Protein AF-J0S2X5-F1 (afdb_monomer)

Nearest PDB structures (foldseek):
  4zsf-assembly1_A-2  TM=4.419E-01  e=1.842E-03  Geobacillus stearothermophilus
  4agf-assembly1_G  TM=3.179E-01  e=2.202E+00  Escherichia coli
  6paj-assembly1_B  TM=3.949E-01  e=9.308E+00  Staphylococcus aureus

InterPro domains:
  IPR041551 BsaWI restriction endonuclease type 2 [PF18643] (102-162)

Foldseek 3Di:
DDLLVVLLVVLVVVPVVDDCSVVCVLVSLVVSLVVQLVVQLVVVVVVVDDSVRSNVVSVVSSQVSVQSSQLVNVCVVCVVVCVVVVKDKDAPVQLPDPDHDPVSVLVQVVQWDDDPNDTDRDHASMWIWHDDPPDIGTDEGEDEEAADDPPCVPPVPPPDRYDYDYDHSDD

pLDDT: mean 79.94, std 17.18, range [28.94, 94.19]

Mean predicted aligned error: 9.04 Å

Radius of gyration: 18.98 Å; Cα contacts (8 Å, |Δi|>4): 182; chains: 1; bounding box: 43×44×54 Å

Structure (mmCIF, N/CA/C/O backbone):
data_AF-J0S2X5-F1
#
_entry.id   AF-J0S2X5-F1
#
loop_
_atom_site.group_PDB
_atom_site.id
_atom_site.type_symbol
_atom_site.label_atom_id
_atom_site.label_alt_id
_atom_site.label_comp_id
_atom_site.label_asym_id
_atom_site.label_entity_id
_atom_site.label_seq_id
_atom_site.pdbx_PDB_ins_code
_atom_site.Cartn_x
_atom_site.Cartn_y
_atom_site.Cartn_z
_atom_site.occupancy
_atom_site.B_iso_or_equiv
_atom_site.auth_seq_id
_atom_site.auth_comp_id
_atom_site.auth_asym_id
_atom_site.auth_atom_id
_atom_site.pdbx_PDB_model_num
ATOM 1 N N . MET A 1 1 ? 17.164 -0.027 -1.627 1.00 68.12 1 MET A N 1
ATOM 2 C CA . MET A 1 1 ? 15.837 0.619 -1.756 1.00 68.12 1 MET A CA 1
ATOM 3 C C . MET A 1 1 ? 15.029 -0.146 -2.791 1.00 68.12 1 MET A C 1
ATOM 5 O O . MET A 1 1 ? 15.593 -0.454 -3.835 1.00 68.12 1 MET A O 1
ATOM 9 N N . SER A 1 2 ? 13.769 -0.498 -2.518 1.00 86.94 2 SER A N 1
ATOM 10 C CA . SER A 1 2 ? 12.910 -1.143 -3.526 1.00 86.94 2 SER A CA 1
ATOM 11 C C . SER A 1 2 ? 12.432 -0.127 -4.573 1.00 86.94 2 SER A C 1
ATOM 13 O O . SER A 1 2 ? 12.409 1.071 -4.304 1.00 86.94 2 SER A O 1
ATOM 15 N N . LEU A 1 3 ? 12.003 -0.584 -5.756 1.00 86.62 3 LEU A N 1
ATOM 16 C CA . LEU A 1 3 ? 11.416 0.305 -6.771 1.00 86.62 3 LEU A CA 1
ATOM 17 C C . LEU A 1 3 ? 10.193 1.065 -6.235 1.00 86.62 3 LEU A C 1
ATOM 19 O O . LEU A 1 3 ? 10.023 2.242 -6.532 1.00 86.62 3 LEU A O 1
ATOM 23 N N . ALA A 1 4 ? 9.386 0.419 -5.392 1.00 88.25 4 ALA A N 1
ATOM 24 C CA . ALA A 1 4 ? 8.256 1.067 -4.740 1.00 88.25 4 ALA A CA 1
ATOM 25 C C . ALA A 1 4 ? 8.689 2.195 -3.784 1.00 88.25 4 ALA A C 1
ATOM 27 O O . ALA A 1 4 ? 7.991 3.198 -3.693 1.00 88.25 4 ALA A O 1
ATOM 28 N N . ASP A 1 5 ? 9.833 2.059 -3.097 1.00 90.69 5 ASP A N 1
ATOM 29 C CA . ASP A 1 5 ? 10.387 3.139 -2.261 1.00 90.69 5 ASP A CA 1
ATOM 30 C C . ASP A 1 5 ? 10.863 4.313 -3.119 1.00 90.69 5 ASP A C 1
ATOM 32 O O . ASP A 1 5 ? 10.586 5.461 -2.798 1.00 90.69 5 ASP A O 1
ATOM 36 N N . ILE A 1 6 ? 11.524 4.028 -4.245 1.00 91.88 6 ILE A N 1
ATOM 37 C CA . ILE A 1 6 ? 11.998 5.062 -5.176 1.00 91.88 6 ILE A CA 1
ATOM 38 C C . ILE A 1 6 ? 10.817 5.857 -5.748 1.00 91.88 6 ILE A C 1
ATOM 40 O O . ILE A 1 6 ? 10.869 7.085 -5.792 1.00 91.88 6 ILE A O 1
ATOM 44 N N . ILE A 1 7 ? 9.747 5.169 -6.161 1.00 91.31 7 ILE A N 1
ATOM 45 C CA . ILE A 1 7 ? 8.517 5.814 -6.641 1.00 91.31 7 ILE A CA 1
ATOM 46 C C . ILE A 1 7 ? 7.891 6.659 -5.521 1.00 91.31 7 ILE A C 1
ATOM 48 O O . ILE A 1 7 ? 7.485 7.788 -5.773 1.00 91.31 7 ILE A O 1
ATOM 52 N N . LEU A 1 8 ? 7.847 6.157 -4.282 1.00 92.44 8 LEU A N 1
ATOM 53 C CA . LEU A 1 8 ? 7.306 6.912 -3.148 1.00 92.44 8 LEU A CA 1
ATOM 54 C C . LEU A 1 8 ? 8.097 8.199 -2.869 1.00 92.44 8 LEU A C 1
ATOM 56 O O . LEU A 1 8 ? 7.484 9.241 -2.652 1.00 92.44 8 LEU A O 1
ATOM 60 N N . GLU A 1 9 ? 9.432 8.157 -2.879 1.00 93.38 9 GLU A N 1
ATOM 61 C CA . GLU A 1 9 ? 10.248 9.363 -2.670 1.00 93.38 9 GLU A CA 1
ATOM 62 C C . GLU A 1 9 ? 10.012 10.398 -3.775 1.00 93.38 9 GLU A C 1
ATOM 64 O O . GLU A 1 9 ? 9.752 11.563 -3.486 1.00 93.38 9 GLU A O 1
ATOM 69 N N . ARG A 1 10 ? 9.968 9.962 -5.039 1.00 93.00 10 ARG A N 1
ATOM 70 C CA . ARG A 1 10 ? 9.624 10.849 -6.162 1.00 93.00 10 ARG A CA 1
ATOM 71 C C . ARG A 1 10 ? 8.220 11.424 -6.036 1.00 93.00 10 ARG A C 1
ATOM 73 O O . ARG A 1 10 ? 7.996 12.568 -6.419 1.00 93.00 10 ARG A O 1
ATOM 80 N N . PHE A 1 11 ? 7.277 10.652 -5.496 1.00 92.12 11 PHE A N 1
ATOM 81 C CA . PHE A 1 11 ? 5.940 11.157 -5.221 1.00 92.12 11 PHE A CA 1
ATOM 82 C C . PHE A 1 11 ? 5.971 12.253 -4.154 1.00 92.12 11 PHE A C 1
ATOM 84 O O . PHE A 1 11 ? 5.311 13.269 -4.331 1.00 92.12 11 PHE A O 1
ATOM 91 N N . LYS A 1 12 ? 6.764 12.108 -3.082 1.00 91.69 12 LYS A N 1
ATOM 92 C CA . LYS A 1 12 ? 6.912 13.164 -2.063 1.00 91.69 12 LYS A CA 1
ATOM 93 C C . LYS A 1 12 ? 7.430 14.467 -2.659 1.00 91.69 12 LYS A C 1
ATOM 95 O O . LYS A 1 12 ? 6.916 15.525 -2.305 1.00 91.69 12 LYS A O 1
ATOM 100 N N . ASP A 1 13 ? 8.404 14.393 -3.562 1.00 92.00 13 ASP A N 1
ATOM 101 C CA . ASP A 1 13 ? 8.892 15.572 -4.279 1.00 92.00 13 ASP A CA 1
ATOM 102 C C . ASP A 1 13 ? 7.793 16.160 -5.178 1.00 92.00 13 ASP A C 1
ATOM 104 O O . ASP A 1 13 ? 7.521 17.356 -5.109 1.00 92.00 13 ASP A O 1
ATOM 108 N N . PHE A 1 14 ? 7.063 15.312 -5.909 1.00 89.88 14 PHE A N 1
ATOM 109 C CA . PHE A 1 14 ? 5.911 15.714 -6.724 1.00 89.88 14 PHE A CA 1
ATOM 110 C C . PHE A 1 14 ? 4.807 16.418 -5.911 1.00 89.88 14 PHE A C 1
ATOM 112 O O . PHE A 1 14 ? 4.163 17.341 -6.412 1.00 89.88 14 PHE A O 1
ATOM 119 N N . MET A 1 15 ? 4.598 16.036 -4.643 1.00 86.81 15 MET A N 1
ATOM 120 C CA . MET A 1 15 ? 3.634 16.706 -3.759 1.00 86.81 15 MET A CA 1
ATOM 121 C C . MET A 1 15 ? 4.028 18.143 -3.411 1.00 86.81 15 MET A C 1
ATOM 123 O O . MET A 1 15 ? 3.147 18.959 -3.157 1.00 86.81 15 MET A O 1
ATOM 127 N N . ARG A 1 16 ? 5.326 18.471 -3.376 1.00 86.81 16 ARG A N 1
ATOM 128 C CA . ARG A 1 16 ? 5.787 19.824 -3.016 1.00 86.81 16 ARG A CA 1
ATOM 129 C C . ARG A 1 16 ? 5.436 20.860 -4.078 1.00 86.81 16 ARG A C 1
ATOM 131 O O . ARG A 1 16 ? 5.307 22.036 -3.762 1.00 86.81 16 ARG A O 1
ATOM 138 N N . GLU A 1 17 ? 5.272 20.420 -5.319 1.00 83.94 17 GLU A N 1
ATOM 139 C CA . GLU A 1 17 ? 5.029 21.289 -6.469 1.00 83.94 17 GLU A CA 1
ATOM 140 C C . GLU A 1 17 ? 3.537 21.540 -6.734 1.00 83.94 17 GLU A C 1
ATOM 142 O O . GLU A 1 17 ? 3.201 22.391 -7.558 1.00 83.94 17 GLU A O 1
ATOM 147 N N . ARG A 1 18 ? 2.621 20.799 -6.084 1.00 79.50 18 ARG A N 1
ATOM 148 C CA . ARG A 1 18 ? 1.188 20.828 -6.421 1.00 79.50 18 ARG A CA 1
ATOM 149 C C . ARG A 1 18 ? 0.276 20.835 -5.191 1.00 79.50 18 ARG A C 1
ATOM 151 O O . ARG A 1 18 ? 0.354 19.912 -4.380 1.00 79.50 18 ARG A O 1
ATOM 158 N N . PRO A 1 19 ? -0.677 21.782 -5.089 1.00 71.31 19 PRO A N 1
ATOM 159 C CA . PRO A 1 19 ? -1.796 21.632 -4.171 1.00 71.31 19 PRO A CA 1
ATOM 160 C C . PRO A 1 19 ? -2.659 20.467 -4.681 1.00 71.31 19 PRO A C 1
ATOM 162 O O . PRO A 1 19 ? -3.077 20.465 -5.834 1.00 71.31 19 PRO A O 1
ATOM 165 N N . GLU A 1 20 ? -2.894 19.452 -3.848 1.00 80.06 20 GLU A N 1
ATOM 166 C CA . GLU A 1 20 ? -3.704 18.257 -4.169 1.00 80.06 20 GLU A CA 1
ATOM 167 C C . GLU A 1 20 ? -3.060 17.237 -5.140 1.00 80.06 20 GLU A C 1
ATOM 169 O O . GLU A 1 20 ? -3.614 16.912 -6.196 1.00 80.06 20 GLU A O 1
ATOM 174 N N . PRO A 1 21 ? -1.918 16.631 -4.766 1.00 77.69 21 PRO A N 1
ATOM 175 C CA . PRO A 1 21 ? -1.175 15.696 -5.622 1.00 77.69 21 PRO A CA 1
ATOM 176 C C . PRO A 1 21 ? -1.974 14.449 -6.029 1.00 77.69 21 PRO A C 1
ATOM 178 O O . PRO A 1 21 ? -1.723 13.868 -7.085 1.00 77.69 21 PRO A O 1
ATOM 181 N N . TYR A 1 22 ? -2.976 14.062 -5.234 1.00 78.44 22 TYR A N 1
ATOM 182 C CA . TYR A 1 22 ? -3.840 12.915 -5.511 1.00 78.44 22 TYR A CA 1
ATOM 183 C C . TYR A 1 22 ? -4.641 13.069 -6.819 1.00 78.44 22 TYR A C 1
ATOM 185 O O . TYR A 1 22 ? -4.869 12.078 -7.511 1.00 78.44 22 TYR A O 1
ATOM 193 N N . LYS A 1 23 ? -4.994 14.302 -7.221 1.00 81.12 23 LYS A N 1
ATOM 194 C CA . LYS A 1 23 ? -5.684 14.582 -8.499 1.00 81.12 23 LYS A CA 1
ATOM 195 C C . LYS A 1 23 ? -4.806 14.312 -9.721 1.00 81.12 23 LYS A C 1
ATOM 197 O O . LYS A 1 23 ? -5.312 14.144 -10.824 1.00 81.12 23 LYS A O 1
ATOM 202 N N . PHE A 1 24 ? -3.492 14.251 -9.525 1.00 82.50 24 PHE A N 1
ATOM 203 C CA . PHE A 1 24 ? -2.507 14.108 -10.591 1.00 82.50 24 PHE A CA 1
ATOM 204 C C . PHE A 1 24 ? -1.769 12.768 -10.553 1.00 82.50 24 PHE A C 1
ATOM 206 O O . PHE A 1 24 ? -0.768 12.610 -11.253 1.00 82.50 24 PHE A O 1
ATOM 213 N N . LEU A 1 25 ? -2.267 11.787 -9.790 1.00 82.81 25 LEU A N 1
ATOM 214 C CA . LEU A 1 25 ? -1.665 10.452 -9.718 1.00 82.81 25 LEU A CA 1
ATOM 215 C C . LEU A 1 25 ? -1.495 9.824 -11.102 1.00 82.81 25 LEU A C 1
ATOM 217 O O . LEU A 1 25 ? -0.462 9.225 -11.371 1.00 82.81 25 LEU A O 1
ATOM 221 N N . GLN A 1 26 ? -2.458 10.007 -12.009 1.00 79.88 26 GLN A N 1
ATOM 222 C CA . GLN A 1 26 ? -2.363 9.465 -13.367 1.00 79.88 26 GLN A CA 1
ATOM 223 C C . GLN A 1 26 ? -1.167 10.033 -14.134 1.00 79.88 26 GLN A C 1
ATOM 225 O O . GLN A 1 26 ? -0.427 9.280 -14.767 1.00 79.88 26 GLN A O 1
ATOM 230 N N . VAL A 1 27 ? -0.949 11.346 -14.039 1.00 84.31 27 VAL A N 1
ATOM 231 C CA . VAL A 1 27 ? 0.193 12.019 -14.671 1.00 84.31 27 VAL A CA 1
ATOM 232 C C . VAL A 1 27 ? 1.498 11.519 -14.060 1.00 84.31 27 VAL A C 1
ATOM 234 O O . VAL A 1 27 ? 2.418 11.153 -14.787 1.00 84.31 27 VAL A O 1
ATOM 237 N N . PHE A 1 28 ? 1.554 11.441 -12.730 1.00 88.12 28 PHE A N 1
ATOM 238 C CA . PHE A 1 28 ? 2.712 10.928 -12.008 1.00 88.12 28 PHE A CA 1
ATOM 239 C C . PHE A 1 28 ? 3.063 9.490 -12.431 1.00 88.12 28 PHE A C 1
ATOM 241 O O . PHE A 1 28 ? 4.204 9.204 -12.788 1.00 88.12 28 PHE A O 1
ATOM 248 N N . TYR A 1 29 ? 2.084 8.584 -12.480 1.00 85.19 29 TYR A N 1
ATOM 249 C CA . TYR A 1 29 ? 2.329 7.198 -12.882 1.00 85.19 29 TYR A CA 1
ATOM 250 C C . TYR A 1 29 ? 2.705 7.045 -14.352 1.00 85.19 29 TYR A C 1
ATOM 252 O O . TYR A 1 29 ? 3.506 6.165 -14.667 1.00 85.19 29 TYR A O 1
ATOM 260 N N . ALA A 1 30 ? 2.178 7.883 -15.248 1.00 85.12 30 ALA A N 1
ATOM 261 C CA . ALA A 1 30 ? 2.608 7.894 -16.644 1.00 85.12 30 ALA A CA 1
ATOM 262 C C . ALA A 1 30 ? 4.103 8.242 -16.758 1.00 85.12 30 ALA A C 1
ATOM 264 O O . ALA A 1 30 ? 4.849 7.534 -17.435 1.00 85.12 30 ALA A O 1
ATOM 265 N N . GLN A 1 31 ? 4.554 9.257 -16.013 1.00 89.00 31 GLN A N 1
ATOM 266 C CA . GLN A 1 31 ? 5.964 9.650 -15.957 1.00 89.00 31 GLN A CA 1
ATOM 267 C C . GLN A 1 31 ? 6.844 8.546 -15.354 1.00 89.00 31 GLN A C 1
ATOM 269 O O . GLN A 1 31 ? 7.904 8.225 -15.893 1.00 89.00 31 GLN A O 1
ATOM 274 N N . GLU A 1 32 ? 6.408 7.913 -14.262 1.00 89.81 32 GLU A N 1
ATOM 275 C CA . GLU A 1 32 ? 7.166 6.823 -13.639 1.00 89.81 32 GLU A CA 1
ATOM 276 C C . GLU A 1 32 ? 7.217 5.561 -14.515 1.00 89.81 32 GLU A C 1
ATOM 278 O O . GLU A 1 32 ? 8.249 4.884 -14.553 1.00 89.81 32 GLU A O 1
ATOM 283 N N . LYS A 1 33 ? 6.153 5.272 -15.277 1.00 87.25 33 LYS A N 1
ATOM 284 C CA . LYS A 1 33 ? 6.115 4.190 -16.275 1.00 87.25 33 LYS A CA 1
ATOM 285 C C . LYS A 1 33 ? 7.160 4.412 -17.350 1.00 87.25 33 LYS A C 1
ATOM 287 O O . LYS A 1 33 ? 7.957 3.516 -17.616 1.00 87.25 33 LYS A O 1
ATOM 292 N N . GLU A 1 34 ? 7.180 5.598 -17.941 1.00 88.31 34 GLU A N 1
ATOM 293 C CA . GLU A 1 34 ? 8.140 5.945 -18.984 1.00 88.31 34 GLU A CA 1
ATOM 294 C C . GLU A 1 34 ? 9.584 5.856 -18.468 1.00 88.31 34 GLU A C 1
ATOM 296 O O . GLU A 1 34 ? 10.414 5.161 -19.059 1.00 88.31 34 GLU A O 1
ATOM 301 N N . ARG A 1 35 ? 9.866 6.461 -17.305 1.00 89.81 35 ARG A N 1
ATOM 302 C CA . ARG A 1 35 ? 11.185 6.399 -16.651 1.00 89.81 35 ARG A CA 1
ATOM 303 C C . ARG A 1 35 ? 11.645 4.962 -16.423 1.00 89.81 35 ARG A C 1
ATOM 305 O O . ARG A 1 35 ? 12.793 4.624 -16.721 1.00 89.81 35 ARG A O 1
ATOM 312 N N . PHE A 1 36 ? 10.767 4.114 -15.888 1.00 88.50 36 PHE A N 1
ATOM 313 C CA . PHE A 1 36 ? 11.112 2.733 -15.575 1.00 88.50 36 PHE A CA 1
ATOM 314 C C . PHE A 1 36 ? 11.344 1.892 -16.831 1.00 88.50 36 PHE A C 1
ATOM 316 O O . PHE A 1 36 ? 12.347 1.180 -16.912 1.00 88.50 36 PHE A O 1
ATOM 323 N N . LEU A 1 37 ? 10.447 1.987 -17.817 1.00 86.88 37 LEU A N 1
ATOM 324 C CA . LEU A 1 37 ? 10.563 1.237 -19.065 1.00 86.88 37 LEU A CA 1
ATOM 325 C C . LEU A 1 37 ? 11.838 1.621 -19.820 1.00 86.88 37 LEU A C 1
ATOM 327 O O . LEU A 1 37 ? 12.580 0.729 -20.222 1.00 86.88 37 LEU A O 1
ATOM 331 N N . ASN A 1 38 ? 12.142 2.916 -19.940 1.00 88.94 38 ASN A N 1
ATOM 332 C CA . ASN A 1 38 ? 13.343 3.383 -20.638 1.00 88.94 38 ASN A CA 1
ATOM 333 C C . ASN A 1 38 ? 14.628 2.869 -19.974 1.00 88.94 38 ASN A C 1
ATOM 335 O O . ASN A 1 38 ? 15.531 2.385 -20.657 1.00 88.94 38 ASN A O 1
ATOM 339 N N . SER A 1 39 ? 14.691 2.902 -18.639 1.00 88.75 39 SER A N 1
ATOM 340 C CA . SER 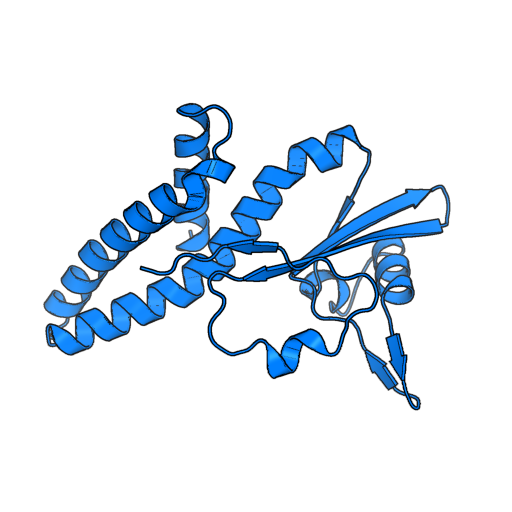A 1 39 ? 15.830 2.361 -17.893 1.00 88.75 39 SER A CA 1
ATOM 341 C C . SER A 1 39 ? 15.958 0.843 -18.062 1.00 88.75 39 SER A C 1
ATOM 343 O O . SER A 1 39 ? 17.034 0.356 -18.405 1.00 88.75 39 SER A O 1
ATOM 345 N N . LYS A 1 40 ? 14.872 0.080 -17.871 1.00 88.75 40 LYS A N 1
ATOM 346 C CA . LYS A 1 40 ? 14.940 -1.388 -17.880 1.00 88.75 40 LYS A CA 1
ATOM 347 C C . LYS A 1 40 ? 15.075 -2.011 -19.250 1.00 88.75 40 LYS A C 1
ATOM 349 O O . LYS A 1 40 ? 15.786 -3.001 -19.378 1.00 88.75 40 LYS A O 1
ATOM 354 N N . ILE A 1 41 ? 14.464 -1.429 -20.274 1.00 88.88 41 ILE A N 1
ATOM 355 C CA . ILE A 1 41 ? 14.660 -1.900 -21.644 1.00 88.88 41 ILE A CA 1
ATOM 356 C C . ILE A 1 41 ? 16.139 -1.761 -22.031 1.00 88.88 41 ILE A C 1
ATOM 358 O O . ILE A 1 41 ? 16.706 -2.704 -22.574 1.00 88.88 41 ILE A O 1
ATOM 362 N N . SER A 1 42 ? 16.787 -0.644 -21.679 1.00 89.19 42 SER A N 1
ATOM 363 C CA . SER A 1 42 ? 18.225 -0.449 -21.915 1.00 89.19 42 SER A CA 1
ATOM 364 C C . SER A 1 42 ? 19.084 -1.485 -21.177 1.00 89.19 42 SER A C 1
ATOM 366 O O . SER A 1 42 ? 19.969 -2.092 -21.782 1.00 89.19 42 SER A O 1
ATOM 368 N N . ASP A 1 43 ? 18.787 -1.754 -19.899 1.00 91.44 43 ASP A N 1
ATOM 369 C CA . ASP A 1 43 ? 19.480 -2.785 -19.110 1.00 91.44 43 ASP A CA 1
ATOM 370 C C . ASP A 1 43 ? 19.349 -4.182 -19.742 1.00 91.44 43 ASP A C 1
ATOM 372 O O . ASP A 1 43 ? 20.332 -4.915 -19.833 1.00 91.44 43 ASP A O 1
ATOM 376 N N . TYR A 1 44 ? 18.148 -4.560 -20.194 1.00 91.12 44 TYR A N 1
ATOM 377 C CA . TYR A 1 44 ? 17.899 -5.877 -20.786 1.00 91.12 44 TYR A CA 1
ATOM 378 C C . TYR A 1 44 ? 18.527 -6.033 -22.172 1.00 91.12 44 TYR A C 1
ATOM 380 O O . TYR A 1 44 ? 19.069 -7.097 -22.471 1.00 91.12 44 TYR A O 1
ATOM 388 N N . ILE A 1 45 ? 18.532 -4.981 -22.994 1.00 90.06 45 ILE A N 1
ATOM 389 C CA . ILE A 1 45 ? 19.229 -4.998 -24.288 1.00 90.06 45 ILE A CA 1
ATOM 390 C C . ILE A 1 45 ? 20.734 -5.222 -24.078 1.00 90.06 45 ILE A C 1
ATOM 392 O O . ILE A 1 45 ? 21.330 -6.045 -24.769 1.00 90.06 45 ILE A O 1
ATOM 396 N N . LYS A 1 46 ? 21.346 -4.582 -23.068 1.00 93.25 46 LYS A N 1
ATOM 397 C CA . LYS A 1 46 ? 22.754 -4.833 -22.691 1.00 93.25 46 LYS A CA 1
ATOM 398 C C . LYS A 1 46 ? 23.012 -6.272 -22.226 1.00 93.25 46 LYS A C 1
ATOM 400 O O . LYS A 1 46 ? 24.145 -6.733 -22.282 1.00 93.25 46 LYS A O 1
ATOM 405 N N . GLN A 1 47 ? 21.977 -6.982 -21.782 1.00 92.38 47 GLN A N 1
ATOM 406 C CA . GLN A 1 47 ? 22.022 -8.399 -21.405 1.00 92.38 47 GLN A CA 1
ATOM 407 C C . GLN A 1 47 ? 21.697 -9.338 -22.583 1.00 92.38 47 GLN A C 1
ATOM 409 O O . GLN A 1 47 ? 21.336 -10.493 -22.362 1.00 92.38 47 GLN A O 1
ATOM 414 N N . ASN A 1 48 ? 21.808 -8.857 -23.828 1.00 92.75 48 ASN A N 1
ATOM 415 C CA . ASN A 1 48 ? 21.508 -9.597 -25.058 1.00 92.75 48 ASN A CA 1
ATOM 416 C C . ASN A 1 48 ? 20.049 -10.079 -25.173 1.00 92.75 48 ASN A C 1
ATOM 418 O O . ASN A 1 48 ? 19.775 -11.062 -25.861 1.00 92.75 48 ASN A O 1
ATOM 422 N N . LYS A 1 49 ? 19.095 -9.406 -24.515 1.00 90.50 49 LYS A N 1
ATOM 423 C CA . LYS A 1 49 ? 17.662 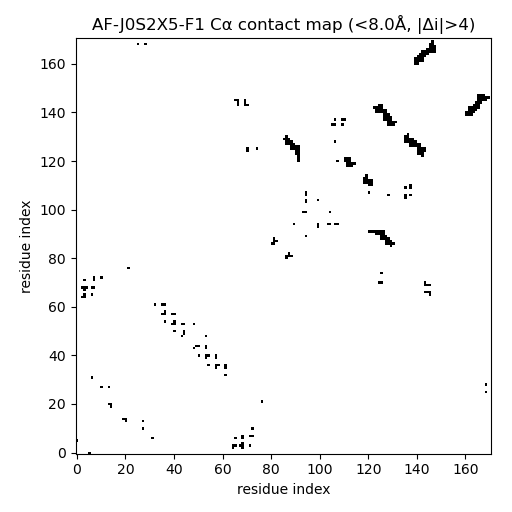-9.653 -24.739 1.00 90.50 49 LYS A CA 1
ATOM 424 C C . LYS A 1 49 ? 17.189 -8.940 -25.999 1.00 90.50 49 LYS A C 1
ATOM 426 O O . LYS A 1 49 ? 17.621 -7.820 -26.280 1.00 90.50 49 LYS A O 1
ATOM 431 N N . SER A 1 50 ? 16.260 -9.563 -26.724 1.00 92.50 50 SER A N 1
ATOM 432 C CA . SER A 1 50 ? 15.591 -8.893 -27.842 1.00 92.50 50 SER A CA 1
ATOM 433 C C . SER A 1 50 ? 14.779 -7.696 -27.342 1.00 92.50 50 SER A C 1
ATOM 435 O O . SER A 1 50 ? 14.420 -7.599 -26.163 1.00 92.50 50 SER A O 1
ATOM 437 N N . LYS A 1 51 ? 14.467 -6.765 -28.244 1.00 88.88 51 LYS A N 1
ATOM 438 C CA . LYS A 1 51 ? 13.670 -5.582 -27.903 1.00 88.88 51 LYS A CA 1
ATOM 439 C C . LYS A 1 51 ? 12.272 -5.975 -27.412 1.00 88.88 51 LYS A C 1
ATOM 441 O O . LYS A 1 51 ? 11.775 -5.368 -26.460 1.00 88.88 51 LYS A O 1
ATOM 446 N N . GLU A 1 52 ? 11.658 -6.994 -28.016 1.00 89.12 52 GLU A N 1
ATOM 447 C CA . GLU A 1 52 ? 10.371 -7.538 -27.576 1.00 89.12 52 GLU A CA 1
ATOM 448 C C . GLU A 1 52 ? 10.460 -8.139 -26.167 1.00 89.12 52 GLU A C 1
ATOM 450 O O . GLU A 1 52 ? 9.673 -7.767 -25.292 1.00 89.12 52 GLU A O 1
ATOM 455 N N . GLU A 1 53 ? 11.442 -9.009 -25.912 1.00 90.06 53 GLU A N 1
ATOM 456 C CA . GLU A 1 53 ? 11.633 -9.644 -24.601 1.00 90.06 53 GLU A CA 1
ATOM 457 C C . GLU A 1 53 ? 11.907 -8.610 -23.504 1.00 90.06 53 GLU A C 1
ATOM 459 O O . GLU A 1 53 ? 11.287 -8.640 -22.438 1.00 90.06 53 GLU A O 1
ATOM 464 N N . ALA A 1 54 ? 12.790 -7.649 -23.783 1.00 89.50 54 ALA A N 1
ATOM 465 C CA . ALA A 1 54 ? 13.112 -6.551 -22.882 1.00 89.50 54 ALA A CA 1
ATOM 466 C C . ALA A 1 54 ? 11.866 -5.725 -22.521 1.00 89.50 54 ALA A C 1
ATOM 468 O O . ALA A 1 54 ? 11.671 -5.367 -21.357 1.00 89.50 54 ALA A O 1
ATOM 469 N N . SER A 1 55 ? 10.997 -5.446 -23.500 1.00 87.06 55 SER A N 1
ATOM 470 C CA . SER A 1 55 ? 9.753 -4.702 -23.274 1.00 87.06 55 SER A CA 1
ATOM 471 C C . SER A 1 55 ? 8.775 -5.472 -22.385 1.00 87.06 55 SER A C 1
ATOM 473 O O . SER A 1 55 ? 8.178 -4.889 -21.475 1.00 87.06 55 SE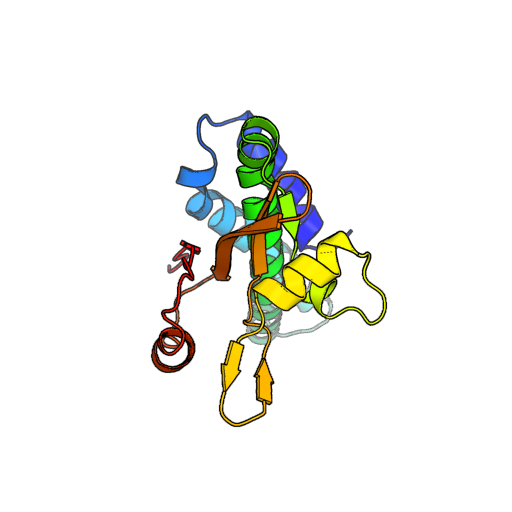R A O 1
ATOM 475 N N . ILE A 1 56 ? 8.627 -6.782 -22.604 1.00 87.88 56 ILE A N 1
ATOM 476 C CA . ILE A 1 56 ? 7.736 -7.639 -21.811 1.00 87.88 56 ILE A CA 1
ATOM 477 C C . ILE A 1 56 ? 8.213 -7.704 -20.357 1.00 87.88 56 ILE A C 1
ATOM 479 O O . ILE A 1 56 ? 7.427 -7.433 -19.445 1.00 87.88 56 ILE A O 1
ATOM 483 N N . LEU A 1 57 ? 9.500 -7.989 -20.139 1.00 87.31 57 LEU A N 1
ATOM 484 C CA . LEU A 1 57 ? 10.092 -8.077 -18.802 1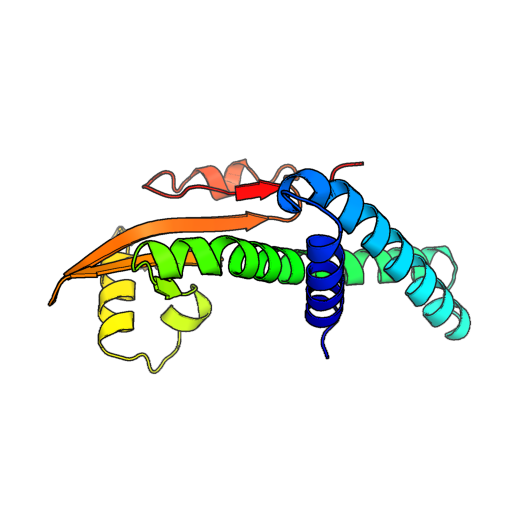.00 87.31 57 LEU A CA 1
ATOM 485 C C . LEU A 1 57 ? 9.988 -6.746 -18.047 1.00 87.31 57 LEU A C 1
ATOM 487 O O . LEU A 1 57 ? 9.588 -6.717 -16.881 1.00 87.31 57 LEU A O 1
ATOM 491 N N . ALA A 1 58 ? 10.271 -5.628 -18.723 1.00 87.94 58 ALA A N 1
ATOM 492 C CA . ALA A 1 58 ? 10.149 -4.302 -18.127 1.00 87.94 58 ALA A CA 1
ATOM 493 C C . ALA A 1 58 ? 8.695 -3.986 -17.735 1.00 87.94 58 ALA A C 1
ATOM 495 O O . ALA A 1 58 ? 8.438 -3.509 -16.631 1.00 87.94 58 ALA A O 1
ATOM 496 N N . ARG A 1 59 ? 7.709 -4.306 -18.582 1.00 85.25 59 ARG A N 1
ATOM 497 C CA . ARG A 1 59 ? 6.289 -4.111 -18.238 1.00 85.25 59 ARG A CA 1
ATOM 498 C C . ARG A 1 59 ? 5.869 -4.964 -17.042 1.00 85.25 59 ARG A C 1
ATOM 500 O O . ARG A 1 59 ? 5.198 -4.454 -16.149 1.00 85.25 59 ARG A O 1
ATOM 507 N N . GLN A 1 60 ? 6.274 -6.233 -16.998 1.00 83.88 60 GLN A N 1
ATOM 508 C CA . GLN A 1 60 ? 5.954 -7.135 -15.886 1.00 83.88 60 GLN A CA 1
ATOM 509 C C . GLN A 1 60 ? 6.540 -6.636 -14.559 1.00 83.88 60 GLN A C 1
ATOM 511 O O . GLN A 1 60 ? 5.828 -6.583 -13.555 1.00 83.88 60 GLN A O 1
ATOM 516 N N . GLY A 1 61 ? 7.805 -6.201 -14.565 1.00 84.19 61 GLY A N 1
ATOM 517 C CA . GLY A 1 61 ? 8.460 -5.631 -13.386 1.00 84.19 61 GLY A CA 1
ATOM 518 C C . GLY A 1 61 ? 7.813 -4.330 -12.900 1.00 84.19 61 GLY A C 1
ATOM 519 O O . GLY A 1 61 ? 7.739 -4.089 -11.696 1.00 84.19 61 GLY A O 1
ATOM 520 N N . PHE A 1 62 ? 7.291 -3.512 -13.818 1.00 85.38 62 PHE A N 1
ATOM 521 C CA . PHE A 1 62 ? 6.591 -2.278 -13.464 1.00 85.38 62 PHE A CA 1
ATOM 522 C C . PHE A 1 62 ? 5.262 -2.557 -12.755 1.00 85.38 62 PHE A C 1
ATOM 524 O O . PHE A 1 62 ? 4.970 -1.954 -11.725 1.00 85.38 62 PHE A O 1
ATOM 531 N N . VAL A 1 63 ? 4.464 -3.499 -13.272 1.00 81.38 63 VAL A N 1
ATOM 532 C CA . VAL A 1 63 ? 3.121 -3.795 -12.744 1.00 81.38 63 VAL A CA 1
ATOM 533 C C . VAL A 1 63 ? 3.157 -4.193 -11.267 1.00 81.38 63 VAL A C 1
ATOM 535 O O . VAL A 1 63 ? 2.321 -3.719 -10.495 1.00 81.38 63 VAL A O 1
ATOM 538 N N . SER A 1 64 ? 4.119 -5.026 -10.858 1.00 79.44 64 SER A N 1
ATOM 539 C CA . SER A 1 64 ? 4.235 -5.472 -9.463 1.00 79.44 64 SER A CA 1
ATOM 540 C C . SER A 1 64 ? 4.673 -4.344 -8.527 1.00 79.44 64 SER A C 1
ATOM 542 O O . SER A 1 64 ? 4.101 -4.166 -7.450 1.00 79.44 64 SER A O 1
ATOM 544 N N . ALA A 1 65 ? 5.651 -3.539 -8.943 1.00 84.06 65 ALA A N 1
ATOM 545 C CA . ALA A 1 65 ? 6.175 -2.459 -8.120 1.00 84.06 65 ALA A CA 1
ATO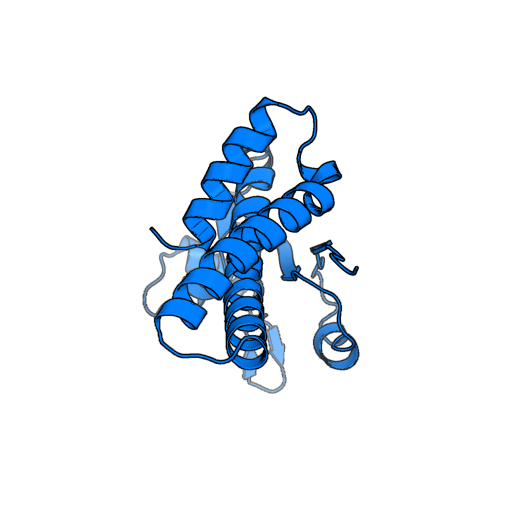M 546 C C . ALA A 1 65 ? 5.199 -1.291 -7.963 1.00 84.06 65 ALA A C 1
ATOM 548 O O . ALA A 1 65 ? 5.133 -0.696 -6.888 1.00 84.06 65 ALA A O 1
ATOM 549 N N . VAL A 1 66 ? 4.423 -0.979 -9.003 1.00 84.88 66 VAL A N 1
ATOM 550 C CA . VAL A 1 66 ? 3.447 0.115 -8.970 1.00 84.88 66 VAL A CA 1
ATOM 551 C C . VAL A 1 66 ? 2.304 -0.170 -8.012 1.00 84.88 66 VAL A C 1
ATOM 553 O O . VAL A 1 66 ? 1.907 0.740 -7.294 1.00 84.88 66 VAL A O 1
ATOM 556 N N . GLY A 1 67 ? 1.801 -1.409 -7.951 1.00 83.62 67 GLY A N 1
ATOM 557 C CA . GLY A 1 67 ? 0.771 -1.774 -6.971 1.00 83.62 67 GLY A CA 1
ATOM 558 C C . GLY A 1 67 ? 1.236 -1.476 -5.545 1.00 83.62 67 GLY A C 1
ATOM 559 O O . GLY A 1 67 ? 0.584 -0.735 -4.814 1.00 83.62 67 GLY A O 1
ATOM 560 N N . ARG A 1 68 ? 2.452 -1.923 -5.208 1.00 86.31 68 ARG A N 1
ATOM 561 C CA . ARG A 1 68 ? 3.044 -1.661 -3.892 1.00 86.31 68 ARG A CA 1
ATOM 562 C C . ARG A 1 68 ? 3.354 -0.180 -3.654 1.00 86.31 68 ARG A C 1
ATOM 564 O O . ARG A 1 68 ? 3.278 0.281 -2.518 1.00 86.31 68 ARG A O 1
ATOM 571 N N . ALA A 1 69 ? 3.733 0.561 -4.694 1.00 89.19 69 ALA A N 1
ATOM 572 C CA . ALA A 1 69 ? 3.937 2.003 -4.600 1.00 89.19 69 ALA A CA 1
ATOM 573 C C . ALA A 1 69 ? 2.615 2.743 -4.353 1.00 89.19 69 ALA A C 1
ATOM 575 O O . ALA A 1 69 ? 2.587 3.665 -3.546 1.00 89.19 69 ALA A O 1
ATOM 576 N N . LEU A 1 70 ? 1.525 2.320 -5.001 1.00 87.94 70 LEU A N 1
ATOM 577 C CA . LEU A 1 70 ? 0.192 2.888 -4.813 1.00 87.94 70 LEU A CA 1
ATOM 578 C C . LEU A 1 70 ? -0.306 2.685 -3.387 1.00 87.94 70 LEU A C 1
ATOM 580 O O . LEU A 1 70 ? -0.735 3.656 -2.777 1.00 87.94 70 LEU A O 1
ATOM 584 N N . GLU A 1 71 ? -0.172 1.479 -2.828 1.00 88.19 71 GLU A N 1
ATOM 585 C CA . GLU A 1 71 ? -0.477 1.222 -1.412 1.00 88.19 71 GLU A CA 1
ATOM 586 C C . GLU A 1 71 ? 0.237 2.237 -0.504 1.00 88.19 71 GLU A C 1
ATOM 588 O O . GLU A 1 71 ? -0.407 2.940 0.271 1.00 88.19 71 GLU A O 1
ATOM 593 N N . LYS A 1 72 ? 1.556 2.402 -0.674 1.00 90.94 72 LYS A N 1
ATOM 594 C CA . LYS A 1 72 ? 2.364 3.347 0.115 1.00 90.94 72 LYS A CA 1
ATOM 595 C C . LYS A 1 72 ? 1.980 4.812 -0.099 1.00 90.94 72 LYS A C 1
ATOM 597 O O . LYS A 1 72 ? 2.048 5.606 0.835 1.00 90.94 72 LYS A O 1
ATOM 602 N N . ILE A 1 73 ? 1.615 5.190 -1.322 1.00 90.50 73 ILE A N 1
ATOM 603 C CA . ILE A 1 73 ? 1.178 6.551 -1.646 1.00 90.50 73 ILE A CA 1
ATOM 604 C C . ILE A 1 73 ? -0.169 6.847 -0.982 1.00 90.50 73 ILE A C 1
ATOM 606 O O . ILE A 1 73 ? -0.321 7.906 -0.379 1.00 90.50 73 ILE A O 1
ATOM 610 N N . ILE A 1 74 ? -1.123 5.914 -1.025 1.00 89.25 74 ILE A N 1
ATOM 611 C CA . ILE A 1 74 ? -2.402 6.063 -0.321 1.00 89.25 74 ILE A CA 1
ATOM 612 C C . ILE A 1 74 ? -2.176 6.121 1.195 1.00 89.25 74 ILE A C 1
ATOM 614 O O . ILE A 1 74 ? -2.741 6.995 1.850 1.00 89.25 74 ILE A O 1
ATOM 618 N N . GLU A 1 75 ? -1.306 5.272 1.753 1.00 91.25 75 GLU A N 1
ATOM 619 C CA . GLU A 1 75 ? -0.922 5.351 3.169 1.00 91.25 75 GLU A CA 1
ATOM 620 C C . GLU A 1 75 ? -0.347 6.731 3.533 1.00 91.25 75 GLU A C 1
ATOM 622 O O . GLU A 1 75 ? -0.724 7.307 4.553 1.00 91.25 75 GLU A O 1
ATOM 627 N N . LEU A 1 76 ? 0.531 7.285 2.688 1.00 92.19 76 LEU A N 1
ATOM 628 C CA . LEU A 1 76 ? 1.112 8.615 2.878 1.00 92.19 76 LEU A CA 1
ATOM 629 C C . LEU A 1 76 ? 0.043 9.715 2.846 1.00 92.19 76 LEU A C 1
ATOM 631 O O . LEU A 1 76 ? 0.040 10.576 3.722 1.00 92.19 76 LEU A O 1
ATOM 635 N N . LEU A 1 77 ? -0.869 9.675 1.872 1.00 89.38 77 LEU A N 1
ATOM 636 C CA . LEU A 1 77 ? -1.945 10.661 1.718 1.00 89.38 77 LEU A CA 1
ATOM 637 C C . LEU A 1 77 ? -2.948 10.618 2.880 1.00 89.38 77 LEU A C 1
ATOM 639 O O . LEU A 1 77 ? -3.468 11.653 3.290 1.00 89.38 77 LEU A O 1
ATOM 643 N N . LEU A 1 78 ? -3.216 9.430 3.428 1.00 90.50 78 LEU A N 1
ATOM 644 C CA . LEU A 1 78 ? -4.125 9.255 4.561 1.00 90.50 78 LEU A CA 1
ATOM 645 C C . LEU A 1 78 ? -3.483 9.593 5.908 1.00 90.50 78 LEU A C 1
ATOM 647 O O . LEU A 1 78 ? -4.209 9.801 6.881 1.00 90.50 78 LEU A O 1
ATOM 651 N N . LYS A 1 79 ? -2.151 9.653 5.987 1.00 92.00 79 LYS A N 1
ATOM 652 C CA . LYS A 1 79 ? -1.416 9.773 7.250 1.00 92.00 79 LYS A CA 1
ATOM 653 C C . LYS A 1 79 ? -1.840 10.992 8.068 1.00 92.00 79 LYS A C 1
ATOM 655 O O . LYS A 1 79 ? -2.200 10.845 9.235 1.00 92.00 79 LYS A O 1
ATOM 660 N N . ASP A 1 80 ? -1.858 12.171 7.453 1.00 89.25 80 ASP A N 1
ATOM 661 C CA . ASP A 1 80 ? -2.191 13.421 8.147 1.00 89.25 80 ASP A CA 1
ATOM 662 C C . ASP A 1 80 ? -3.663 13.457 8.568 1.00 89.25 80 ASP A C 1
ATOM 664 O O . ASP A 1 80 ? -3.992 13.873 9.682 1.00 89.25 80 ASP A O 1
ATOM 668 N N . PHE A 1 81 ? -4.555 12.944 7.712 1.00 90.00 81 PHE A N 1
ATOM 669 C CA . PHE A 1 81 ? -5.967 12.771 8.048 1.00 90.00 81 PHE A CA 1
ATOM 670 C C . PHE A 1 81 ? -6.139 11.846 9.258 1.00 90.00 81 PHE A C 1
ATOM 672 O O . PHE A 1 81 ? -6.911 12.157 10.167 1.00 90.00 81 PHE A O 1
ATOM 679 N N . CYS A 1 82 ? -5.408 10.732 9.291 1.00 92.75 82 CYS A N 1
ATOM 680 C CA . CYS A 1 82 ? -5.496 9.760 10.369 1.00 92.75 82 CYS A CA 1
ATOM 681 C C . CYS A 1 82 ? -5.009 10.348 11.696 1.00 92.75 82 CYS A C 1
ATOM 683 O O . CYS A 1 82 ? -5.716 10.254 12.699 1.00 92.75 82 CYS A O 1
ATOM 685 N N . ILE A 1 83 ? -3.870 11.047 11.685 1.00 93.00 83 ILE A N 1
ATOM 686 C CA . ILE A 1 83 ? -3.335 11.739 12.866 1.00 93.00 83 ILE A CA 1
ATOM 687 C C . ILE A 1 83 ? -4.340 12.775 13.383 1.00 93.00 83 ILE A C 1
ATOM 689 O O . ILE A 1 83 ? -4.690 12.757 14.563 1.00 93.00 83 ILE A O 1
ATOM 693 N N . LYS A 1 84 ? -4.863 13.638 12.501 1.00 93.94 84 LYS A N 1
ATOM 694 C CA . LYS A 1 84 ? -5.800 14.710 12.871 1.00 93.94 84 LYS A CA 1
ATOM 695 C C . LYS A 1 84 ? -7.101 14.189 13.493 1.00 93.94 84 LYS A C 1
ATOM 697 O O . LYS A 1 84 ? -7.680 14.863 14.338 1.00 93.94 84 LYS A O 1
ATOM 702 N N . ASN A 1 85 ? -7.559 13.006 13.084 1.00 91.38 85 ASN A N 1
ATOM 703 C CA . ASN A 1 85 ? -8.832 12.424 13.522 1.00 91.38 85 ASN A CA 1
ATOM 704 C C . ASN A 1 85 ? -8.672 11.274 14.534 1.00 91.38 85 ASN A C 1
ATOM 706 O O . ASN A 1 85 ? -9.636 10.547 14.793 1.00 91.38 85 ASN A O 1
ATOM 710 N N . ASN A 1 86 ? -7.471 11.087 15.100 1.00 92.81 86 ASN A N 1
ATOM 711 C CA . ASN A 1 86 ? -7.149 9.988 16.018 1.00 92.81 86 ASN A CA 1
ATOM 712 C C . ASN A 1 86 ? -7.549 8.605 15.457 1.00 92.81 86 ASN A C 1
ATOM 714 O O . ASN A 1 86 ? -8.099 7.752 16.155 1.00 92.81 86 ASN A O 1
ATOM 718 N N . VAL A 1 87 ? -7.327 8.412 14.158 1.00 94.00 87 VAL A N 1
ATOM 719 C CA . VAL A 1 87 ? -7.550 7.154 13.442 1.00 94.00 87 VAL A CA 1
ATOM 720 C C . VAL A 1 87 ? -6.216 6.433 13.313 1.00 94.00 87 VAL A C 1
ATOM 722 O O . VAL A 1 87 ? -5.194 7.034 12.989 1.00 94.00 87 VAL A O 1
ATOM 725 N N . LYS A 1 88 ? -6.226 5.128 13.558 1.00 94.19 88 LYS A N 1
ATOM 726 C CA . LYS A 1 88 ? -5.078 4.242 13.387 1.00 94.19 88 LYS A CA 1
ATOM 727 C C . LYS A 1 88 ? -5.199 3.456 12.087 1.00 94.19 88 LYS A C 1
ATOM 729 O O . LYS A 1 88 ? -6.299 3.193 11.601 1.00 94.19 88 LYS A O 1
ATOM 734 N N . MET A 1 89 ? -4.045 3.074 11.552 1.00 93.44 89 MET A N 1
ATOM 735 C CA . MET A 1 89 ? -3.901 2.301 10.323 1.00 93.44 89 MET A CA 1
ATOM 736 C C . MET A 1 89 ? -3.184 0.982 10.610 1.00 93.44 89 MET A C 1
ATOM 738 O O . MET A 1 89 ? -2.186 0.960 11.327 1.00 93.44 89 MET A O 1
ATOM 742 N N . THR A 1 90 ? -3.667 -0.110 10.026 1.00 92.69 90 THR A N 1
ATOM 743 C CA . THR A 1 90 ? -2.965 -1.401 9.968 1.00 92.69 90 THR A CA 1
ATOM 744 C C . THR A 1 90 ? -3.217 -2.064 8.613 1.00 92.69 90 THR A C 1
ATOM 746 O O . THR A 1 90 ? -3.876 -1.482 7.754 1.00 92.69 90 THR A O 1
ATOM 749 N N . ASN A 1 91 ? -2.692 -3.266 8.399 1.00 90.62 91 ASN A N 1
ATOM 750 C CA . ASN A 1 91 ? -2.924 -4.055 7.194 1.00 90.62 91 ASN A CA 1
ATOM 751 C C . ASN A 1 91 ? -3.114 -5.535 7.528 1.00 90.62 91 ASN A C 1
ATOM 753 O O . ASN A 1 91 ? -2.777 -6.017 8.615 1.00 90.62 91 ASN A O 1
ATOM 757 N N . ASP A 1 92 ? -3.644 -6.260 6.555 1.00 86.06 92 ASP A N 1
ATOM 758 C CA . ASP A 1 92 ? -3.840 -7.701 6.586 1.00 86.06 92 ASP A CA 1
ATOM 759 C C . ASP A 1 92 ? -2.577 -8.490 6.987 1.00 86.06 92 ASP A C 1
ATOM 761 O O . ASP A 1 92 ? -2.650 -9.390 7.824 1.00 86.06 92 ASP A O 1
ATOM 765 N N . LYS A 1 93 ? -1.403 -8.140 6.444 1.00 88.50 93 LYS A N 1
ATOM 766 C CA . LYS A 1 93 ? -0.121 -8.818 6.707 1.00 88.50 93 LYS A CA 1
ATOM 767 C C . LYS A 1 93 ? 0.248 -8.738 8.182 1.00 88.50 93 LYS A C 1
ATOM 769 O O . LYS A 1 93 ? 0.678 -9.731 8.765 1.00 88.50 93 LYS A O 1
ATOM 774 N N . THR A 1 94 ? 0.030 -7.577 8.792 1.00 90.88 94 THR A N 1
ATOM 775 C CA . THR A 1 94 ? 0.280 -7.342 10.216 1.00 90.88 94 THR A CA 1
ATOM 776 C C . THR A 1 94 ? -0.695 -8.143 11.075 1.00 90.88 94 THR A C 1
ATOM 778 O O . THR A 1 94 ? -0.276 -8.798 12.023 1.00 90.88 94 THR A O 1
ATOM 781 N N . LEU A 1 95 ? -1.984 -8.172 10.722 1.00 90.00 95 LEU A N 1
ATOM 782 C CA . LEU A 1 95 ? -3.000 -8.932 11.465 1.00 90.00 95 LEU A CA 1
ATOM 783 C C . LEU A 1 95 ? -2.867 -10.459 11.303 1.00 90.00 95 LEU A C 1
ATOM 785 O O . LEU A 1 95 ? -3.297 -11.231 12.169 1.00 90.00 95 LEU A O 1
ATOM 789 N N . ARG A 1 96 ? -2.268 -10.921 10.202 1.00 87.88 96 ARG A N 1
ATOM 790 C CA . ARG A 1 96 ? -1.974 -12.339 9.946 1.00 87.88 96 ARG A CA 1
ATOM 791 C C . ARG A 1 96 ? -0.687 -12.832 10.617 1.00 87.88 96 ARG A C 1
ATOM 793 O O . ARG A 1 96 ? -0.459 -14.040 10.630 1.00 87.88 96 ARG A O 1
ATOM 800 N N . ALA A 1 97 ? 0.127 -11.949 11.198 1.00 88.75 97 ALA A N 1
ATOM 801 C CA . ALA A 1 97 ? 1.342 -12.345 11.906 1.00 88.75 97 ALA A CA 1
ATOM 802 C C . ALA A 1 97 ? 1.041 -13.285 13.094 1.00 88.75 97 ALA A C 1
ATOM 804 O O . ALA A 1 97 ? -0.004 -13.182 13.737 1.00 88.75 97 ALA A O 1
ATOM 805 N N . LYS A 1 98 ? 1.975 -14.204 13.395 1.00 85.25 98 LYS A N 1
ATOM 806 C CA . LYS A 1 98 ? 1.836 -15.174 14.503 1.00 85.25 98 LYS A CA 1
ATOM 807 C C . LYS A 1 98 ? 1.749 -14.495 15.871 1.00 85.25 98 LYS A C 1
ATOM 809 O O . LYS A 1 98 ? 1.004 -14.952 16.728 1.00 85.25 98 LYS A O 1
ATOM 814 N N . CYS A 1 99 ? 2.508 -13.418 16.052 1.00 87.69 99 CYS A N 1
ATOM 815 C CA . CYS A 1 99 ? 2.555 -12.645 17.285 1.00 87.69 99 CYS A CA 1
ATOM 816 C C . CYS A 1 99 ? 2.080 -11.224 16.984 1.00 87.69 99 CYS A C 1
ATOM 818 O O . CYS A 1 99 ? 2.746 -10.491 16.255 1.00 87.69 99 CYS A O 1
ATOM 820 N N . ILE A 1 100 ? 0.937 -10.846 17.549 1.00 91.56 100 ILE A N 1
ATOM 821 C CA . ILE A 1 100 ? 0.374 -9.496 17.474 1.00 91.56 100 ILE A CA 1
ATOM 822 C C . ILE A 1 100 ? 0.068 -9.009 18.889 1.00 91.56 100 ILE A C 1
ATOM 824 O O . ILE A 1 100 ? -0.176 -9.810 19.790 1.00 91.56 100 ILE A O 1
ATOM 828 N N . ASN A 1 101 ? 0.125 -7.696 19.107 1.00 91.56 101 ASN A N 1
ATOM 829 C CA . ASN A 1 101 ? -0.187 -7.119 20.414 1.00 91.56 101 ASN A CA 1
ATOM 830 C C . ASN A 1 101 ? -1.700 -7.183 20.708 1.00 91.56 101 ASN A C 1
ATOM 832 O O . ASN A 1 101 ? -2.514 -7.423 19.814 1.00 91.56 101 ASN A O 1
ATOM 836 N N . GLY A 1 102 ? -2.084 -6.934 21.963 1.00 90.19 102 GLY A N 1
ATOM 837 C CA . GLY A 1 102 ? -3.484 -7.038 22.391 1.00 90.19 102 GLY A CA 1
ATOM 838 C C . GLY A 1 102 ? -4.445 -6.095 21.656 1.00 90.19 102 GLY A C 1
ATOM 839 O O . GLY A 1 102 ? -5.608 -6.440 21.468 1.00 90.19 102 GLY A O 1
ATOM 840 N N . GLU A 1 103 ? -3.977 -4.931 21.196 1.00 92.06 103 GLU A N 1
ATOM 841 C CA . GLU A 1 103 ? -4.795 -4.009 20.398 1.00 92.06 103 GLU A CA 1
ATOM 842 C C . GLU A 1 103 ? -5.093 -4.595 19.012 1.00 92.06 103 GLU A C 1
ATOM 844 O O . GLU A 1 103 ? -6.253 -4.688 18.613 1.00 92.06 103 GLU A O 1
ATOM 849 N N . LEU A 1 104 ? -4.058 -5.037 18.297 1.00 92.50 104 LEU A N 1
ATOM 850 C CA . LEU A 1 104 ? -4.180 -5.629 16.966 1.00 92.50 104 LEU A CA 1
ATOM 851 C C . LEU A 1 104 ? -4.945 -6.953 16.993 1.00 92.50 104 LEU A C 1
ATOM 853 O O . LEU A 1 104 ? -5.662 -7.260 16.045 1.00 92.50 104 LEU A O 1
ATOM 857 N N . ASP A 1 105 ? -4.848 -7.716 18.079 1.00 91.38 105 ASP A N 1
ATOM 858 C CA . ASP A 1 105 ? -5.662 -8.913 18.273 1.00 91.38 105 ASP A CA 1
ATOM 859 C C . ASP A 1 105 ? -7.159 -8.581 18.391 1.00 91.38 105 ASP A C 1
ATOM 861 O O . ASP A 1 105 ? -7.993 -9.226 17.751 1.00 91.38 105 ASP A O 1
ATOM 865 N N . LYS A 1 106 ? -7.518 -7.515 19.122 1.00 91.44 106 LYS A N 1
ATOM 866 C CA . LYS A 1 106 ? -8.902 -7.015 19.149 1.00 91.44 106 LYS A CA 1
ATOM 867 C C . LYS A 1 106 ? -9.356 -6.539 17.763 1.00 91.44 106 LYS A C 1
ATOM 869 O O . LYS A 1 106 ? -10.483 -6.828 17.369 1.00 91.44 106 LYS A O 1
ATOM 874 N N . VAL A 1 107 ? -8.489 -5.856 17.006 1.00 91.44 107 VAL A N 1
ATOM 875 C CA . VAL A 1 107 ? -8.776 -5.429 15.620 1.00 91.44 107 VAL A CA 1
ATOM 876 C C . VAL A 1 107 ? -9.028 -6.635 14.720 1.00 91.44 107 VAL A C 1
ATOM 878 O O . VAL A 1 107 ? -10.031 -6.674 14.013 1.00 91.44 107 VAL A O 1
ATOM 881 N N . LYS A 1 108 ? -8.160 -7.649 14.784 1.00 90.31 108 LYS A N 1
ATOM 882 C CA . LYS A 1 108 ? -8.309 -8.900 14.039 1.00 90.31 108 LYS A CA 1
ATOM 883 C C . LYS A 1 108 ? -9.642 -9.566 14.356 1.00 90.31 108 LYS A C 1
ATOM 885 O O . LYS A 1 108 ? -10.381 -9.889 13.435 1.00 90.31 108 LYS A O 1
ATOM 890 N N . ARG A 1 109 ? -9.975 -9.719 15.641 1.00 87.88 109 ARG A N 1
ATOM 891 C CA . ARG A 1 109 ? -11.249 -10.306 16.082 1.00 87.88 109 ARG A CA 1
ATOM 892 C C . ARG A 1 109 ? -12.463 -9.520 15.589 1.00 87.88 109 ARG A C 1
ATOM 894 O O . ARG A 1 109 ? -13.431 -10.137 15.171 1.00 87.88 109 ARG A O 1
ATOM 901 N N . ALA A 1 110 ? -12.394 -8.190 15.571 1.00 86.44 110 ALA A N 1
ATOM 902 C CA . ALA A 1 110 ? -13.467 -7.340 15.050 1.00 86.44 110 ALA A CA 1
ATOM 903 C C . ALA A 1 110 ? -13.658 -7.442 13.522 1.00 86.44 110 ALA A C 1
ATOM 905 O O . ALA A 1 110 ? -14.714 -7.064 13.019 1.00 86.44 110 ALA A O 1
ATOM 906 N N . LEU A 1 111 ? -12.649 -7.922 12.790 1.00 86.44 111 LEU A N 1
ATOM 907 C CA . LEU A 1 111 ? -12.672 -8.091 11.333 1.00 86.44 111 LEU A CA 1
ATOM 908 C C . LEU A 1 111 ? -12.989 -9.519 10.880 1.00 86.44 111 LEU A C 1
ATOM 910 O O . LEU A 1 111 ? -13.267 -9.719 9.700 1.00 86.44 111 LEU A O 1
ATOM 914 N N . LEU A 1 112 ? -12.902 -10.510 11.770 1.00 83.88 112 LEU A N 1
ATOM 915 C CA . LEU A 1 112 ? -13.163 -11.901 11.414 1.00 83.88 112 LEU A CA 1
ATOM 916 C C . LEU A 1 112 ? -14.621 -12.076 10.988 1.00 83.88 112 LEU A C 1
ATOM 918 O O . LEU A 1 112 ? -15.549 -11.756 11.728 1.00 83.88 112 LEU A O 1
ATOM 922 N N . VAL A 1 113 ? -14.808 -12.640 9.798 1.00 78.94 113 VAL A N 1
ATOM 923 C CA . VAL A 1 113 ? -16.116 -13.060 9.303 1.00 78.94 113 VAL A CA 1
ATOM 924 C C . VAL A 1 113 ? -16.257 -14.552 9.560 1.00 78.94 113 VAL A C 1
ATOM 926 O O . VAL A 1 113 ? -15.423 -15.350 9.126 1.00 78.94 113 VAL A O 1
ATOM 929 N N . HIS A 1 114 ? -17.312 -14.922 10.280 1.00 78.19 114 HIS A N 1
ATOM 930 C CA . HIS A 1 114 ? -17.636 -16.312 10.572 1.00 78.19 114 HIS A CA 1
ATOM 931 C C . HIS A 1 114 ? -18.644 -16.837 9.550 1.00 78.19 114 HIS A C 1
ATOM 933 O O . HIS A 1 114 ? -19.752 -16.314 9.445 1.00 78.19 114 HIS A O 1
ATOM 939 N N . PHE A 1 115 ? -18.271 -17.881 8.813 1.00 72.88 115 PHE A N 1
ATOM 940 C CA . PHE A 1 115 ? -19.140 -18.532 7.836 1.00 72.88 115 PHE A CA 1
ATOM 941 C C . PHE A 1 115 ? -18.975 -20.051 7.910 1.00 72.88 115 PHE A C 1
ATOM 943 O O . PHE A 1 115 ? -17.879 -20.570 7.712 1.00 72.88 115 PHE A O 1
ATOM 950 N N . GLY A 1 116 ? -20.060 -20.772 8.214 1.00 65.75 116 GLY A N 1
ATOM 951 C CA . GLY A 1 116 ? -20.089 -22.241 8.174 1.00 65.75 116 GLY A CA 1
ATOM 952 C C . GLY A 1 116 ? -19.040 -22.943 9.051 1.00 65.75 116 GLY A C 1
ATOM 953 O O . GLY A 1 116 ? -18.536 -23.988 8.661 1.00 65.75 116 GLY A O 1
ATOM 954 N N . GLY A 1 117 ? -18.664 -22.358 10.195 1.00 72.06 117 GLY A N 1
ATOM 955 C CA . GLY A 1 117 ? -17.619 -22.888 11.088 1.00 72.06 117 GLY A CA 1
ATOM 956 C C . GLY A 1 117 ? -16.193 -22.427 10.759 1.00 72.06 117 GLY A C 1
ATOM 957 O O . GLY A 1 117 ? -15.274 -22.674 11.538 1.00 72.06 117 GLY A O 1
ATOM 958 N N . TYR A 1 118 ? -16.003 -21.698 9.660 1.00 71.00 118 TYR A N 1
ATOM 959 C CA . TYR A 1 118 ? -14.730 -21.086 9.291 1.00 71.00 118 TYR A CA 1
ATOM 960 C C . TYR A 1 118 ? -14.695 -19.617 9.711 1.00 71.00 118 TYR A C 1
ATOM 962 O O . TYR A 1 118 ? -15.713 -18.927 9.708 1.00 71.00 118 TYR A O 1
ATOM 970 N N . SER A 1 119 ? -13.506 -19.136 10.071 1.00 72.38 119 SER A N 1
ATOM 971 C CA . SER A 1 119 ? -13.258 -17.724 10.370 1.00 72.38 119 SER A CA 1
ATOM 972 C C . SER A 1 119 ? -12.259 -17.190 9.358 1.00 72.38 119 SER A C 1
ATOM 974 O O . SER A 1 119 ? -11.141 -17.700 9.278 1.00 72.38 119 SER A O 1
ATOM 976 N N . VAL A 1 120 ? -12.655 -16.184 8.582 1.00 76.81 120 VAL A N 1
ATOM 977 C CA . VAL A 1 120 ? -11.817 -15.614 7.522 1.00 76.81 120 VAL A CA 1
ATOM 978 C C . VAL A 1 120 ? -11.565 -14.142 7.815 1.00 76.81 120 VAL A C 1
ATOM 980 O O . VAL A 1 120 ? -12.487 -13.392 8.133 1.00 76.81 120 VAL A O 1
ATOM 983 N N . LEU A 1 121 ? -10.297 -13.736 7.725 1.00 78.31 121 LEU A N 1
ATOM 984 C CA . LEU A 1 121 ? -9.928 -12.326 7.730 1.00 78.31 121 LEU A CA 1
ATOM 985 C C . LEU A 1 121 ? -10.052 -11.807 6.289 1.00 78.31 121 LEU A C 1
ATOM 987 O O . LEU A 1 121 ? -9.383 -12.372 5.419 1.00 78.31 121 LEU A O 1
ATOM 991 N N . PRO A 1 122 ? -10.870 -10.774 6.028 1.00 72.88 122 PRO A N 1
ATOM 992 C CA . PRO A 1 122 ? -10.997 -10.204 4.695 1.00 72.88 122 PRO A CA 1
ATOM 993 C C . PRO A 1 122 ? -9.658 -9.638 4.213 1.00 72.88 122 PRO A C 1
ATOM 995 O O . PRO A 1 122 ? -8.850 -9.145 5.006 1.00 72.88 122 PRO A O 1
ATOM 998 N N . ASP A 1 123 ? -9.434 -9.697 2.903 1.00 71.56 123 ASP A N 1
ATOM 999 C CA . ASP A 1 123 ? -8.254 -9.103 2.283 1.00 71.56 123 ASP A CA 1
ATOM 1000 C C . ASP A 1 123 ? -8.429 -7.582 2.213 1.00 71.56 123 ASP A C 1
ATOM 1002 O O . ASP A 1 123 ? -9.273 -7.060 1.485 1.00 71.56 123 ASP A O 1
ATOM 1006 N N . GLY A 1 124 ? -7.648 -6.872 3.027 1.00 72.75 124 GLY A N 1
ATOM 1007 C CA . GLY A 1 124 ? -7.637 -5.417 3.095 1.00 72.75 124 GLY A CA 1
ATOM 1008 C C . GLY A 1 124 ? -6.209 -4.898 3.116 1.00 72.75 124 GLY A C 1
ATOM 1009 O O . GLY A 1 124 ? -5.461 -5.180 4.054 1.00 72.75 124 GLY A O 1
ATOM 1010 N N . ASP A 1 125 ? -5.852 -4.118 2.100 1.00 81.06 125 ASP A N 1
ATOM 1011 C CA . ASP A 1 125 ? -4.518 -3.533 1.976 1.00 81.06 125 ASP A CA 1
ATOM 1012 C C . ASP A 1 125 ? -4.281 -2.483 3.070 1.00 81.06 125 ASP A C 1
ATOM 1014 O O . ASP A 1 125 ? -3.197 -2.417 3.647 1.00 81.06 125 ASP A O 1
ATOM 1018 N N . ILE A 1 126 ? -5.313 -1.694 3.401 1.00 88.19 126 ILE A N 1
ATOM 1019 C CA . ILE A 1 126 ? -5.275 -0.679 4.461 1.00 88.19 126 ILE A CA 1
ATOM 1020 C C . ILE A 1 126 ? -6.544 -0.776 5.310 1.00 88.19 126 ILE A C 1
ATOM 1022 O O . ILE A 1 126 ? -7.664 -0.723 4.807 1.00 88.19 126 ILE A O 1
ATOM 1026 N N . ILE A 1 127 ? -6.377 -0.874 6.624 1.00 90.88 127 ILE A N 1
ATOM 1027 C CA . ILE A 1 127 ? -7.461 -0.979 7.604 1.00 90.88 127 ILE A CA 1
ATOM 1028 C C . ILE A 1 127 ? -7.419 0.256 8.495 1.00 90.88 127 ILE A C 1
ATOM 1030 O O . ILE A 1 127 ? -6.423 0.490 9.181 1.00 90.88 127 ILE A O 1
ATOM 1034 N N . LEU A 1 128 ? -8.513 1.019 8.512 1.00 91.75 128 LEU A N 1
ATOM 1035 C CA . LEU A 1 128 ? -8.690 2.204 9.349 1.00 91.75 128 LEU A CA 1
ATOM 1036 C C . LEU A 1 128 ? -9.555 1.864 10.558 1.00 91.75 128 LEU A C 1
ATOM 1038 O O . LEU A 1 128 ? -10.676 1.369 10.410 1.00 91.75 128 LEU A O 1
ATOM 1042 N N . TYR A 1 129 ? -9.068 2.164 11.757 1.00 92.38 129 TYR A N 1
ATOM 1043 C CA . TYR A 1 129 ? -9.798 1.890 12.989 1.00 92.38 129 TYR A CA 1
ATOM 1044 C C . TYR A 1 129 ? -9.555 2.951 14.061 1.00 92.38 129 TYR A C 1
ATOM 1046 O O . TYR A 1 129 ? -8.568 3.681 14.042 1.00 92.38 129 TYR A O 1
ATOM 1054 N N . GLN A 1 130 ? -10.471 3.032 15.018 1.00 92.69 130 GLN A N 1
ATOM 1055 C CA . GLN A 1 130 ? -10.345 3.852 16.217 1.00 92.69 130 GLN A CA 1
ATOM 1056 C C . GLN A 1 130 ? -10.362 2.974 17.462 1.00 92.69 130 GLN A C 1
ATOM 1058 O O . GLN A 1 130 ? -11.025 1.935 17.504 1.00 92.69 130 GLN A O 1
ATOM 1063 N N . THR A 1 131 ? -9.658 3.431 18.491 1.00 90.12 131 THR A N 1
ATOM 1064 C CA . THR A 1 131 ? -9.651 2.819 19.820 1.00 90.12 131 THR A CA 1
ATOM 1065 C C . THR A 1 131 ? -10.365 3.746 20.795 1.00 90.12 131 THR A C 1
ATOM 1067 O O . THR A 1 131 ? -9.938 4.887 20.966 1.00 90.12 131 THR A O 1
ATOM 1070 N N . ASN A 1 132 ? -11.427 3.275 21.447 1.00 84.38 132 ASN A N 1
ATOM 1071 C CA . ASN A 1 132 ? -12.089 4.002 22.530 1.00 84.38 132 ASN A CA 1
ATOM 1072 C C . ASN A 1 132 ? -12.077 3.145 23.796 1.00 84.38 132 ASN A C 1
ATOM 1074 O O . ASN A 1 132 ? -12.836 2.179 23.886 1.00 84.38 132 ASN A O 1
ATOM 1078 N N . LYS A 1 133 ? -11.205 3.508 24.748 1.00 79.12 133 LYS A N 1
ATOM 1079 C CA . LYS A 1 133 ? -10.891 2.726 25.953 1.00 79.12 133 LYS A CA 1
ATOM 1080 C C . LYS A 1 133 ? -10.556 1.276 25.582 1.00 79.12 133 LYS A C 1
ATOM 1082 O O . LYS A 1 133 ? -9.452 1.011 25.117 1.00 79.12 133 LYS A O 1
ATOM 1087 N N . ASP A 1 134 ? -11.535 0.380 25.689 1.00 77.75 134 ASP A N 1
ATOM 1088 C CA . ASP A 1 134 ? -11.396 -1.053 25.433 1.00 77.75 134 ASP A CA 1
ATOM 1089 C C . ASP A 1 134 ? -11.982 -1.539 24.109 1.00 77.75 134 ASP A C 1
ATOM 1091 O O . ASP A 1 134 ? -11.729 -2.687 23.727 1.00 77.75 134 ASP A O 1
ATOM 1095 N N . ASN A 1 135 ? -12.717 -0.678 23.403 1.00 85.38 135 ASN A N 1
ATOM 1096 C CA . ASN A 1 135 ? -13.431 -1.025 22.184 1.00 85.38 135 ASN A CA 1
ATOM 1097 C C . ASN A 1 135 ? -12.661 -0.598 20.935 1.00 85.38 135 ASN A C 1
ATOM 1099 O O . ASN A 1 135 ? -12.135 0.515 20.844 1.00 85.38 135 ASN A O 1
ATOM 1103 N N . ILE A 1 136 ? -12.660 -1.486 19.942 1.00 90.38 136 ILE A N 1
ATOM 1104 C CA . ILE A 1 136 ? -12.188 -1.201 18.591 1.00 90.38 136 ILE A CA 1
ATOM 1105 C C . ILE A 1 136 ? -13.392 -0.872 17.718 1.00 90.38 136 ILE A C 1
ATOM 1107 O O . ILE A 1 136 ? -14.349 -1.641 17.653 1.00 90.38 136 ILE A O 1
ATOM 1111 N N . LYS A 1 137 ? -13.323 0.249 17.002 1.00 90.50 137 LYS A N 1
ATOM 1112 C CA . LYS A 1 137 ? -14.278 0.597 15.950 1.00 90.50 137 LYS A CA 1
ATOM 1113 C C . LYS A 1 137 ? -13.562 0.564 14.607 1.00 90.50 137 LYS A C 1
ATOM 1115 O O . LYS A 1 137 ? -12.740 1.435 14.333 1.00 90.50 137 LYS A O 1
ATOM 1120 N N . ILE A 1 138 ? -13.881 -0.421 13.772 1.00 89.00 138 ILE A N 1
ATOM 1121 C CA . ILE A 1 138 ? -13.434 -0.438 12.375 1.00 89.00 138 ILE A CA 1
ATOM 1122 C C . ILE A 1 138 ? -14.185 0.666 11.629 1.00 89.00 138 ILE A C 1
ATOM 1124 O O . ILE A 1 138 ? -15.415 0.715 11.665 1.00 89.00 138 ILE A O 1
ATOM 1128 N N . LEU A 1 139 ? -13.440 1.571 10.999 1.00 88.75 139 LEU A N 1
ATOM 1129 C CA . LEU A 1 139 ? -13.995 2.676 10.222 1.00 88.75 139 LEU A CA 1
ATOM 1130 C C . LEU A 1 139 ? -14.086 2.324 8.742 1.00 88.75 139 LEU A C 1
ATOM 1132 O O . LEU A 1 139 ? -15.105 2.599 8.117 1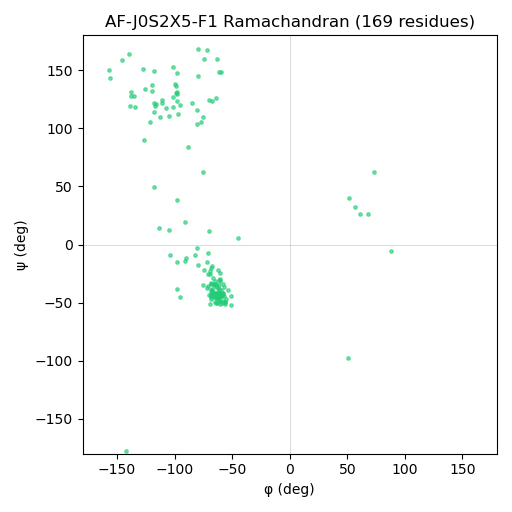.00 88.75 139 LEU A O 1
ATOM 1136 N N . ALA A 1 140 ? -13.028 1.725 8.196 1.00 85.81 140 ALA A N 1
ATOM 1137 C CA . ALA A 1 140 ? -12.966 1.337 6.795 1.00 85.81 140 ALA A CA 1
ATOM 1138 C C . ALA A 1 140 ? -11.953 0.212 6.575 1.00 85.81 140 ALA A C 1
ATOM 1140 O O . ALA A 1 140 ? -10.929 0.133 7.256 1.00 85.81 140 ALA A O 1
ATOM 1141 N N . ILE A 1 141 ? -12.230 -0.611 5.570 1.00 85.31 141 ILE A N 1
ATOM 1142 C CA . ILE A 1 141 ? -11.281 -1.548 4.975 1.00 85.31 141 ILE A CA 1
ATOM 1143 C C . ILE A 1 141 ? -11.124 -1.108 3.525 1.00 85.31 141 ILE A C 1
ATOM 1145 O O . ILE A 1 141 ? -12.115 -1.014 2.798 1.00 85.31 141 ILE A O 1
ATOM 1149 N N . LEU A 1 142 ? -9.895 -0.795 3.134 1.00 84.19 142 LEU A N 1
ATOM 1150 C CA . LEU A 1 142 ? -9.551 -0.313 1.808 1.00 84.19 142 LEU A CA 1
ATOM 1151 C C . LEU A 1 142 ? -8.745 -1.390 1.092 1.00 84.19 142 LEU A C 1
ATOM 1153 O O . LEU A 1 142 ? -7.695 -1.814 1.578 1.00 84.19 142 LEU A O 1
ATOM 1157 N N . SER A 1 143 ? -9.223 -1.797 -0.080 1.00 83.12 143 SER A N 1
ATOM 1158 C CA . SER A 1 143 ? -8.398 -2.512 -1.052 1.00 83.12 143 SER A CA 1
ATOM 1159 C C . SER A 1 143 ? -7.904 -1.521 -2.100 1.00 83.12 143 SER A C 1
ATOM 1161 O O . SER A 1 143 ? -8.695 -0.741 -2.637 1.00 83.12 143 SER A O 1
ATOM 1163 N N . VAL A 1 144 ? -6.600 -1.542 -2.360 1.00 79.88 144 VAL A N 1
ATOM 1164 C CA . VAL A 1 144 ? -5.885 -0.626 -3.244 1.00 79.88 144 VA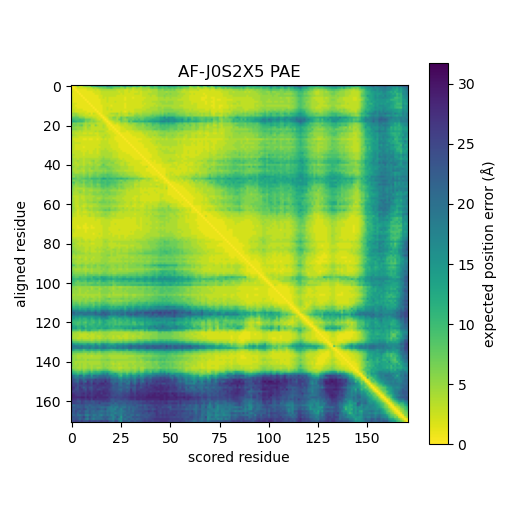L A CA 1
ATOM 1165 C C . VAL A 1 144 ? -5.491 -1.371 -4.512 1.00 79.88 144 VAL A C 1
ATOM 1167 O O . VAL A 1 144 ? -4.704 -2.315 -4.493 1.00 79.88 144 VAL A O 1
ATOM 1170 N N . LYS A 1 145 ? -6.016 -0.928 -5.659 1.00 76.94 145 LYS A N 1
ATOM 1171 C CA . LYS A 1 145 ? -5.727 -1.555 -6.958 1.00 76.94 145 LYS A CA 1
ATOM 1172 C C . LYS A 1 145 ? -5.216 -0.547 -7.979 1.00 76.94 145 LYS A C 1
ATOM 1174 O O . LYS A 1 145 ? -5.797 0.516 -8.173 1.00 76.94 145 LYS A O 1
ATOM 1179 N N . ASN A 1 146 ? -4.142 -0.942 -8.668 1.00 70.25 146 ASN A N 1
ATOM 1180 C CA . ASN A 1 146 ? -3.481 -0.181 -9.738 1.00 70.25 146 ASN A CA 1
ATOM 1181 C C . ASN A 1 146 ? -4.263 -0.175 -11.068 1.00 70.25 146 ASN A C 1
ATOM 1183 O O . ASN A 1 146 ? -4.053 0.661 -11.936 1.00 70.25 146 ASN A O 1
ATOM 1187 N N . SER A 1 147 ? -5.141 -1.149 -11.284 1.00 63.88 147 SER A N 1
ATOM 1188 C CA . SER A 1 147 ? -6.036 -1.124 -12.439 1.00 63.88 147 SER A CA 1
ATOM 1189 C C . SER A 1 147 ? -7.258 -1.967 -12.154 1.00 63.88 147 SER A C 1
ATOM 1191 O O . SER A 1 147 ? -7.142 -3.052 -11.572 1.00 63.88 147 SER A O 1
ATOM 1193 N N . PHE A 1 148 ? -8.398 -1.511 -12.647 1.00 50.72 148 PHE A N 1
ATOM 1194 C CA . PHE A 1 148 ? -9.567 -2.346 -12.793 1.00 50.72 148 PHE A CA 1
ATOM 1195 C C . PHE A 1 148 ? -9.529 -3.033 -14.164 1.00 50.72 148 PHE A C 1
ATOM 1197 O O . PHE A 1 148 ? -10.090 -2.554 -15.142 1.00 50.72 148 PHE A O 1
ATOM 1204 N N . ARG A 1 149 ? -8.821 -4.162 -14.264 1.00 48.53 149 ARG A N 1
ATOM 1205 C CA . ARG A 1 149 ? -9.112 -5.138 -15.336 1.00 48.53 149 ARG A CA 1
ATOM 1206 C C . ARG A 1 149 ? -10.339 -5.964 -14.926 1.00 48.53 149 ARG A C 1
ATOM 1208 O O . ARG A 1 149 ? -10.691 -5.909 -13.754 1.00 48.53 149 ARG A O 1
ATOM 1215 N N . GLU A 1 150 ? -10.931 -6.745 -15.837 1.00 38.69 150 GLU A N 1
ATOM 1216 C CA . GLU A 1 150 ? -12.190 -7.543 -15.748 1.00 38.69 150 GLU A CA 1
ATOM 1217 C C . GLU A 1 150 ? -12.452 -8.407 -14.477 1.00 38.69 150 GLU A C 1
ATOM 1219 O O . GLU A 1 150 ? -13.440 -9.125 -14.393 1.00 38.69 150 GLU A O 1
ATOM 1224 N N . ARG A 1 151 ? -11.613 -8.346 -13.442 1.00 47.00 151 ARG A N 1
ATOM 1225 C CA . ARG A 1 151 ? -11.659 -9.100 -12.178 1.00 47.00 151 ARG A CA 1
A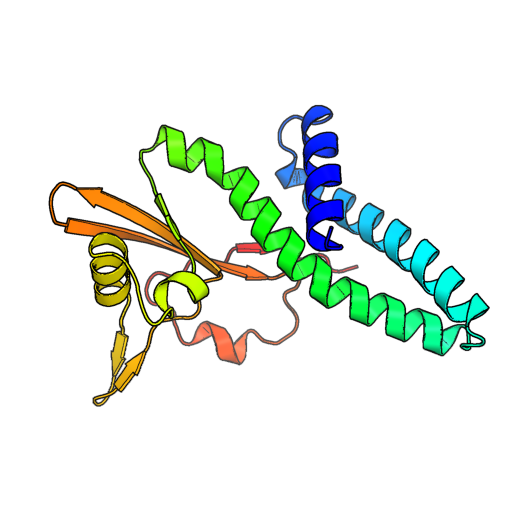TOM 1226 C C . ARG A 1 151 ? -12.793 -8.712 -11.212 1.00 47.00 151 ARG A C 1
ATOM 1228 O O . ARG A 1 151 ? -12.768 -9.135 -10.059 1.00 47.00 151 ARG A O 1
ATOM 1235 N N . PHE A 1 152 ? -13.781 -7.931 -11.639 1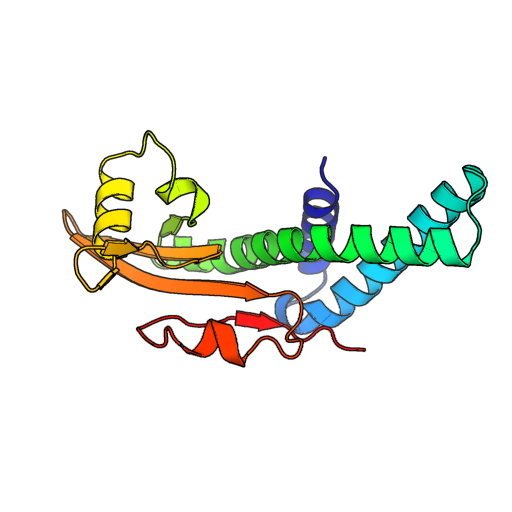.00 45.88 152 PHE A N 1
ATOM 1236 C CA . PHE A 1 152 ? -14.875 -7.497 -10.762 1.00 45.88 152 PHE A CA 1
ATOM 1237 C C . PHE A 1 152 ? -15.830 -8.619 -10.348 1.00 45.88 152 PHE A C 1
ATOM 1239 O O . PHE A 1 152 ? -16.431 -8.527 -9.285 1.00 45.88 152 PHE A O 1
ATOM 1246 N N . THR A 1 153 ? -15.929 -9.714 -11.101 1.00 44.59 153 THR A N 1
ATOM 1247 C CA . THR A 1 153 ? -16.838 -10.817 -10.747 1.00 44.59 153 THR A CA 1
ATOM 1248 C C . THR A 1 153 ? -16.392 -11.643 -9.538 1.00 44.59 153 THR A C 1
ATOM 1250 O O . THR A 1 153 ? -17.217 -12.362 -8.986 1.00 44.59 153 THR A O 1
ATOM 1253 N N . LYS A 1 154 ? -15.130 -11.545 -9.084 1.00 41.38 154 LYS A N 1
ATOM 1254 C CA . LYS A 1 154 ? -14.654 -12.270 -7.886 1.00 41.38 154 LYS A CA 1
ATOM 1255 C C . LYS A 1 154 ? -14.650 -11.435 -6.605 1.00 41.38 154 LYS A C 1
ATOM 1257 O O . LYS A 1 154 ? -15.006 -11.964 -5.560 1.00 41.38 154 LYS A O 1
ATOM 1262 N N . ASP A 1 155 ? -14.297 -10.153 -6.681 1.00 42.84 155 ASP A N 1
ATOM 1263 C CA . ASP A 1 155 ? -14.129 -9.319 -5.479 1.00 42.84 155 ASP A CA 1
ATOM 1264 C C . ASP A 1 155 ? -15.415 -8.586 -5.051 1.00 42.84 155 ASP A C 1
ATOM 1266 O O . ASP A 1 155 ? -15.504 -8.120 -3.919 1.00 42.84 155 ASP A O 1
ATOM 1270 N N . ALA A 1 156 ? -16.436 -8.526 -5.915 1.00 38.41 156 ALA A N 1
ATOM 1271 C CA . ALA A 1 156 ? -17.745 -7.947 -5.589 1.00 38.41 156 ALA A CA 1
ATOM 1272 C C . ALA A 1 156 ? -18.585 -8.803 -4.615 1.00 38.41 156 ALA A C 1
ATOM 1274 O O . ALA A 1 156 ? -19.626 -8.357 -4.149 1.00 38.41 156 ALA A O 1
ATOM 1275 N N . LEU A 1 157 ? -18.151 -10.024 -4.277 1.00 36.22 157 LEU A N 1
ATOM 1276 C CA . LEU A 1 157 ? -18.922 -10.935 -3.421 1.00 36.22 157 LEU A CA 1
ATOM 1277 C C . LEU A 1 157 ? -18.795 -10.638 -1.909 1.00 36.22 157 LEU A C 1
ATOM 1279 O O . LEU A 1 157 ? -19.437 -11.309 -1.106 1.00 36.22 157 LEU A O 1
ATOM 1283 N N . LEU A 1 158 ? -17.983 -9.653 -1.502 1.00 40.34 158 LEU A N 1
ATOM 1284 C CA . LEU A 1 158 ? -17.783 -9.276 -0.094 1.00 40.34 158 LEU A CA 1
ATOM 1285 C C . LEU A 1 158 ? -18.237 -7.828 0.197 1.00 40.34 158 LEU A C 1
ATOM 1287 O O . LEU A 1 158 ? -17.520 -7.039 0.809 1.00 40.34 158 LEU A O 1
ATOM 1291 N N . GLU A 1 159 ? -19.448 -7.454 -0.227 1.00 37.75 159 GLU A N 1
ATOM 1292 C CA . GLU A 1 159 ? -20.080 -6.167 0.119 1.00 37.75 159 GLU A CA 1
ATOM 1293 C C . GLU A 1 159 ? -20.608 -6.136 1.567 1.00 37.75 159 GLU A C 1
ATOM 1295 O O . GLU A 1 159 ? -21.796 -5.968 1.831 1.00 37.75 159 GLU A O 1
ATOM 1300 N N . ILE A 1 160 ? -19.720 -6.270 2.553 1.00 39.16 160 ILE A N 1
ATOM 1301 C CA . ILE A 1 160 ? -20.053 -5.937 3.942 1.00 39.16 160 ILE A CA 1
ATOM 1302 C C . ILE A 1 160 ? -18.989 -4.961 4.457 1.00 39.16 160 ILE A C 1
ATOM 1304 O O . ILE A 1 160 ? -17.966 -5.353 5.007 1.00 39.16 160 ILE A O 1
ATOM 1308 N N . LYS A 1 161 ? -19.249 -3.658 4.262 1.00 40.69 161 LYS A N 1
ATOM 1309 C CA . LYS A 1 161 ? -18.473 -2.497 4.767 1.00 40.69 161 LYS A CA 1
ATOM 1310 C C . LYS A 1 161 ? -17.060 -2.279 4.190 1.00 40.69 161 LYS A C 1
ATOM 1312 O O . LYS A 1 161 ? -16.225 -1.661 4.852 1.00 40.69 161 LYS A O 1
ATOM 1317 N N . ALA A 1 162 ? -16.777 -2.740 2.975 1.00 37.41 162 ALA A N 1
ATOM 1318 C CA . ALA A 1 162 ? -15.516 -2.443 2.292 1.00 37.41 162 ALA A CA 1
ATOM 1319 C C . ALA A 1 162 ? -15.689 -1.278 1.302 1.00 37.41 162 ALA A C 1
ATOM 1321 O O . ALA A 1 162 ? -16.609 -1.293 0.488 1.00 37.41 162 ALA A O 1
ATOM 1322 N N . SER A 1 163 ? -14.793 -0.288 1.349 1.00 40.88 163 SER A N 1
ATOM 1323 C CA . SER A 1 163 ? -14.705 0.763 0.328 1.00 40.88 163 SER A CA 1
ATOM 1324 C C . SER A 1 163 ? -13.491 0.471 -0.547 1.00 40.88 163 SER A C 1
ATOM 1326 O O . SER A 1 163 ? -12.354 0.577 -0.092 1.00 40.88 163 SER A O 1
ATOM 1328 N N . ALA A 1 164 ? -13.708 0.093 -1.805 1.00 39.22 164 ALA A N 1
ATOM 1329 C CA . ALA A 1 164 ? -12.618 -0.097 -2.756 1.00 39.22 164 ALA A CA 1
ATOM 1330 C C . ALA A 1 164 ? -12.173 1.265 -3.311 1.00 39.22 164 ALA A C 1
ATOM 1332 O O . ALA A 1 164 ? -12.941 1.937 -3.998 1.00 39.22 164 ALA A O 1
ATOM 1333 N N . ILE A 1 165 ? -10.931 1.675 -3.031 1.00 43.38 165 ILE A N 1
ATOM 1334 C CA . ILE A 1 165 ? -10.311 2.823 -3.702 1.00 43.38 165 ILE A CA 1
ATOM 1335 C C . ILE A 1 165 ? -9.463 2.254 -4.818 1.00 43.38 165 ILE A C 1
ATOM 1337 O O . ILE A 1 165 ? -8.446 1.601 -4.583 1.00 43.38 165 ILE A O 1
ATOM 1341 N N . ALA A 1 166 ? -9.867 2.513 -6.048 1.00 40.31 166 ALA A N 1
ATOM 1342 C CA . ALA A 1 166 ? -9.107 2.027 -7.171 1.00 40.31 166 ALA A CA 1
ATOM 1343 C C . ALA A 1 166 ? -9.000 3.085 -8.249 1.00 40.31 166 ALA A C 1
ATOM 1345 O O . ALA A 1 166 ? -9.945 3.787 -8.605 1.00 40.31 166 ALA A O 1
ATOM 1346 N N . CYS A 1 167 ? -7.758 3.242 -8.681 1.00 38.06 167 CYS A N 1
ATOM 1347 C CA . CYS A 1 167 ? -7.353 4.258 -9.619 1.00 38.06 167 CYS A CA 1
ATOM 1348 C C . CYS A 1 167 ? -7.219 3.568 -10.974 1.00 38.06 167 CYS A C 1
ATOM 1350 O O . CYS A 1 167 ? -6.438 2.628 -11.130 1.00 38.06 167 CYS A O 1
ATOM 1352 N N . ASN A 1 168 ? -8.014 3.998 -11.952 1.00 33.25 168 ASN A N 1
ATOM 1353 C CA . ASN A 1 168 ? -7.882 3.518 -13.320 1.00 33.25 168 ASN A CA 1
ATOM 1354 C C . ASN A 1 168 ? -6.738 4.259 -14.010 1.00 33.25 168 ASN A C 1
ATOM 1356 O O . ASN A 1 168 ? -6.898 5.399 -14.429 1.00 33.25 168 ASN A O 1
ATOM 1360 N N . PHE A 1 169 ? -5.595 3.591 -14.162 1.00 36.56 169 PHE A N 1
ATOM 1361 C CA . PHE A 1 169 ? -4.469 4.074 -14.970 1.00 36.56 169 PHE A CA 1
ATOM 1362 C C . PHE A 1 169 ? -4.448 3.444 -16.371 1.00 36.56 169 PHE A C 1
ATOM 1364 O O . PHE A 1 169 ? -3.395 3.088 -16.903 1.00 36.56 169 PHE A O 1
ATOM 1371 N N . SER A 1 170 ? -5.629 3.264 -16.959 1.00 28.94 170 SER A N 1
ATOM 1372 C CA . SER A 1 170 ? -5.789 2.823 -18.343 1.00 28.94 170 SER A CA 1
ATOM 1373 C C . SER A 1 170 ? -5.511 4.001 -19.273 1.00 28.94 170 SER A C 1
ATOM 1375 O O . SER A 1 170 ? -6.332 4.904 -19.322 1.00 28.94 170 SER A O 1
ATOM 1377 N N . HIS A 1 171 ? -4.349 4.008 -19.933 1.00 35.84 171 HIS A N 1
ATOM 1378 C CA . HIS A 1 171 ? -4.161 4.173 -21.384 1.00 35.84 171 HIS A CA 1
ATOM 1379 C C . HIS A 1 171 ? -2.732 3.715 -21.751 1.00 35.84 171 HIS A C 1
ATOM 1381 O O . HIS A 1 171 ? -1.763 4.027 -21.011 1.00 35.84 171 HIS A O 1
#

Solvent-accessible surface area (backbone atoms only — not comparable to full-atom values): 9903 Å² total; per-residue (Å²): 132,56,69,29,53,55,51,42,54,53,47,58,58,54,42,76,79,36,93,65,45,79,83,42,46,61,61,52,50,53,53,52,49,52,56,49,38,59,53,39,30,53,55,30,44,77,68,74,38,52,74,68,56,16,48,53,54,30,52,57,58,46,59,61,34,49,38,56,20,47,49,52,47,52,52,58,68,44,44,62,58,23,62,77,66,66,39,46,78,50,33,44,71,62,61,67,41,95,77,65,54,76,67,52,47,50,48,43,62,75,52,45,44,77,55,97,92,43,75,45,74,68,90,25,66,38,33,35,31,35,75,56,98,91,46,71,44,80,74,41,33,27,39,70,41,61,56,84,60,92,64,57,85,68,67,64,79,62,84,74,77,57,52,75,54,68,50,75,64,85,128

Organism: NCBI:txid992106

Sequence (171 aa):
MSLADIILERFKDFMRERPEPYKFLQVFYAQEKERFLNSKISDYIKQNKSKEEASILARQGFVSAVGRALEKIIELLLKDFCIKNNVKMTNDKTLRAKCINGELDKVKRALLVHFGGYSVLPDGDIILYQTNKDNIKILAILSVKNSFRERFTKDALLEIKASAIACNFSH

Secondary structure (DSSP, 8-state):
--HHHHHHHHHHHHHHT-S-GGGGHHHHHHHHHHHHHHHHHHHHHHTT--HHHHHHHHHHHHHHHHHHHHHHHHHHHHHHHHHHTT-EEE-HHHHTSSS--HHHHHHHHHHPEEETTEEE----SEEEEEEETTEEEEEEEEEEES---STHHHHTT--SSEEEEE-----